Protein AF-A0A2V9S5F6-F1 (afdb_monomer_lite)

Foldseek 3Di:
DAKAAWWKKAWQAWAWKWKAFPVRDIDTDTDHHGDIDTDHIGDIDIDGPDPDDTDMDTGGDDDDDPPDPPPPPPPPPPDPDDDDDDDDDDDDD

Secondary structure (DSSP, 8-state):
-EEE-SEEEEESS-EEEEEEETTS-EEEEEE-TT-EEEE-SEEEEEEE-SSS---EEEEEPPPPSTT--------------------------

Radius of gyration: 25.39 Å; chains: 1; bounding box: 31×39×89 Å

pLDDT: mean 81.03, std 24.17, range [35.34, 98.69]

Structure (mmCIF, N/CA/C/O backbone):
data_AF-A0A2V9S5F6-F1
#
_entry.id   AF-A0A2V9S5F6-F1
#
loop_
_atom_site.group_PDB
_atom_site.id
_atom_site.type_symbol
_atom_site.label_atom_id
_atom_site.label_alt_id
_atom_site.label_comp_id
_atom_site.label_asym_id
_atom_site.label_entity_id
_atom_site.label_seq_id
_atom_site.pdbx_PDB_ins_code
_atom_site.Cartn_x
_atom_site.Cartn_y
_atom_site.Cartn_z
_atom_site.occupancy
_atom_site.B_iso_or_equiv
_atom_site.auth_seq_id
_atom_site.auth_comp_id
_atom_site.auth_asym_id
_atom_site.auth_atom_id
_atom_site.pdbx_PDB_model_num
ATOM 1 N N . MET A 1 1 ? 9.421 1.073 8.298 1.00 96.25 1 MET A N 1
ATOM 2 C CA . MET A 1 1 ? 10.132 1.333 7.038 1.00 96.25 1 MET A CA 1
ATOM 3 C C . MET A 1 1 ? 10.593 0.000 6.490 1.00 96.25 1 MET A C 1
ATOM 5 O O . MET A 1 1 ? 11.413 -0.648 7.132 1.00 96.25 1 MET A O 1
ATOM 9 N N . HIS A 1 2 ? 9.999 -0.436 5.391 1.00 97.69 2 HIS A N 1
ATOM 10 C CA . HIS A 1 2 ? 10.331 -1.670 4.681 1.00 97.69 2 HIS A CA 1
ATOM 11 C C . HIS A 1 2 ? 10.060 -1.467 3.184 1.00 97.69 2 HIS A C 1
ATOM 13 O O . HIS A 1 2 ? 9.488 -0.447 2.796 1.00 97.69 2 HIS A O 1
ATOM 19 N N . SER A 1 3 ? 10.512 -2.403 2.354 1.00 97.31 3 SER A N 1
ATOM 20 C CA . SER A 1 3 ? 10.470 -2.275 0.897 1.00 97.31 3 SER A CA 1
ATOM 21 C C . SER A 1 3 ? 9.727 -3.438 0.264 1.00 97.31 3 SER A C 1
ATOM 23 O O . SER A 1 3 ? 9.922 -4.580 0.678 1.00 97.31 3 SER A O 1
ATOM 25 N N . HIS A 1 4 ? 8.975 -3.125 -0.786 1.00 97.44 4 HIS A N 1
ATOM 26 C CA . HIS A 1 4 ? 8.266 -4.078 -1.630 1.00 97.44 4 HIS A CA 1
ATOM 27 C C . HIS A 1 4 ? 8.774 -4.030 -3.066 1.00 97.44 4 HIS A C 1
ATOM 29 O O . HIS A 1 4 ? 9.220 -2.985 -3.554 1.00 97.44 4 HIS A O 1
ATOM 35 N N . LYS A 1 5 ? 8.685 -5.164 -3.765 1.00 97.56 5 LYS A N 1
ATOM 36 C CA . LYS A 1 5 ? 8.835 -5.207 -5.230 1.00 97.56 5 LYS A CA 1
ATOM 37 C C . LYS A 1 5 ? 7.536 -4.780 -5.915 1.00 97.56 5 LYS A C 1
ATOM 39 O O . LYS A 1 5 ? 6.509 -4.610 -5.268 1.00 97.56 5 LYS A O 1
ATOM 44 N N . ASP A 1 6 ? 7.584 -4.651 -7.239 1.00 97.12 6 ASP A N 1
ATOM 45 C CA . ASP A 1 6 ? 6.370 -4.549 -8.047 1.00 97.12 6 ASP A CA 1
ATOM 46 C C . ASP A 1 6 ? 5.434 -5.723 -7.736 1.00 97.12 6 ASP A C 1
ATOM 48 O O . ASP A 1 6 ? 5.872 -6.878 -7.657 1.00 97.12 6 ASP A O 1
ATOM 52 N N . GLY A 1 7 ? 4.146 -5.441 -7.581 1.00 97.50 7 GLY A N 1
ATOM 53 C CA . GLY A 1 7 ? 3.194 -6.453 -7.161 1.00 97.50 7 GLY A CA 1
ATOM 54 C C . GLY A 1 7 ? 1.739 -6.024 -7.235 1.00 97.50 7 GLY A C 1
ATOM 55 O O . GLY A 1 7 ? 1.380 -4.955 -7.731 1.00 97.50 7 GLY A O 1
ATOM 56 N N . VAL A 1 8 ? 0.888 -6.908 -6.728 1.00 98.38 8 VAL A N 1
ATOM 57 C C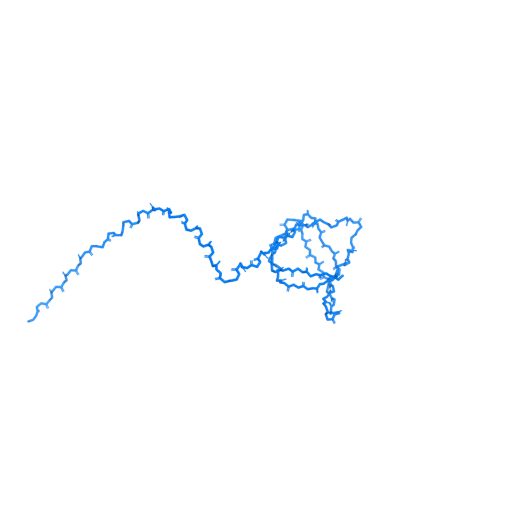A . VAL A 1 8 ? -0.545 -6.674 -6.552 1.00 98.38 8 VAL A CA 1
ATOM 58 C C . VAL A 1 8 ? -0.863 -6.724 -5.067 1.00 98.38 8 VAL A C 1
ATOM 60 O O . VAL A 1 8 ? -0.401 -7.622 -4.367 1.00 98.38 8 VAL A O 1
ATOM 63 N N . VAL A 1 9 ? -1.678 -5.783 -4.601 1.00 98.56 9 VAL A N 1
ATOM 64 C CA . VAL A 1 9 ? -2.167 -5.748 -3.220 1.00 98.56 9 VAL A CA 1
ATOM 65 C C . VAL A 1 9 ? -3.669 -5.991 -3.231 1.00 98.56 9 VAL A C 1
ATOM 67 O O . VAL A 1 9 ? -4.397 -5.331 -3.975 1.00 98.56 9 VAL A O 1
ATOM 70 N N . VAL A 1 10 ? -4.118 -6.948 -2.421 1.00 98.69 10 VAL A N 1
ATOM 71 C CA . VAL A 1 10 ? -5.533 -7.266 -2.202 1.00 98.69 10 VAL A CA 1
ATOM 72 C C . VAL A 1 10 ? -5.897 -6.877 -0.776 1.00 98.69 10 VAL A C 1
ATOM 74 O O . VAL A 1 10 ? -5.393 -7.479 0.174 1.00 98.69 10 VAL A O 1
ATOM 77 N N . TYR A 1 11 ? -6.776 -5.893 -0.623 1.00 98.50 11 TYR A N 1
ATOM 78 C CA . TYR A 1 11 ? -7.248 -5.433 0.681 1.00 98.50 11 TYR A CA 1
ATOM 79 C C . TYR A 1 11 ? -8.391 -6.324 1.161 1.00 98.50 11 TYR A C 1
ATOM 81 O O . TYR A 1 11 ? -9.415 -6.440 0.492 1.00 98.50 11 TYR A O 1
ATOM 89 N N . LEU A 1 12 ? -8.222 -6.978 2.310 1.00 98.56 12 LEU A N 1
ATOM 90 C CA . LEU A 1 12 ? -9.247 -7.860 2.881 1.00 98.56 12 LEU A CA 1
ATOM 91 C C . LEU A 1 12 ? -10.185 -7.109 3.832 1.00 98.56 12 LEU A C 1
ATOM 93 O O . LEU A 1 12 ? -11.334 -7.506 4.014 1.00 98.56 12 LEU A O 1
ATOM 97 N N . THR A 1 13 ? -9.706 -6.005 4.401 1.00 98.31 13 THR A N 1
ATOM 98 C CA . THR A 1 13 ? -10.454 -5.103 5.282 1.00 98.31 13 THR A CA 1
ATOM 99 C C . THR A 1 13 ? -10.445 -3.678 4.735 1.00 98.31 13 THR A C 1
ATOM 101 O O . THR A 1 13 ? -9.645 -3.334 3.865 1.00 98.31 13 THR A O 1
ATOM 104 N N . GLU A 1 14 ? -11.302 -2.817 5.288 1.00 97.88 14 GLU A N 1
ATOM 105 C CA . GLU A 1 14 ? -11.192 -1.372 5.073 1.00 97.88 14 GLU A CA 1
ATOM 106 C C . GLU A 1 14 ? -9.821 -0.866 5.542 1.00 97.88 14 GLU A C 1
ATOM 108 O O . GLU A 1 14 ? -9.327 -1.251 6.605 1.00 97.88 14 GLU A O 1
ATOM 113 N N . LEU A 1 15 ? -9.232 0.040 4.767 1.00 97.75 15 LEU A N 1
ATOM 114 C CA . LEU A 1 15 ? -7.950 0.663 5.064 1.00 97.75 15 LEU A CA 1
ATOM 115 C C . LEU A 1 15 ? -8.149 2.150 5.320 1.00 97.75 15 LEU A C 1
ATOM 117 O O . LEU A 1 15 ? -8.734 2.862 4.500 1.00 97.75 15 LEU A O 1
ATOM 121 N N . ARG A 1 16 ? -7.605 2.639 6.433 1.00 98.31 16 ARG A N 1
ATOM 122 C CA . ARG A 1 16 ? -7.400 4.068 6.685 1.00 98.31 16 ARG A CA 1
ATOM 123 C C . ARG A 1 16 ? -6.035 4.224 7.327 1.00 98.31 16 ARG A C 1
ATOM 125 O O . ARG A 1 16 ? -5.861 3.838 8.476 1.00 98.31 16 ARG A O 1
ATOM 132 N N . GLU A 1 17 ? -5.095 4.805 6.601 1.00 98.00 17 GLU A N 1
ATOM 133 C CA . GLU A 1 17 ? -3.706 4.887 7.052 1.00 98.00 17 GLU A CA 1
ATOM 134 C C . GLU A 1 17 ? -3.045 6.219 6.707 1.00 98.00 17 GLU A C 1
ATOM 136 O O . GLU A 1 17 ? -3.505 6.947 5.818 1.00 98.00 17 GLU A O 1
ATOM 141 N N . ILE A 1 18 ? -1.936 6.508 7.389 1.00 98.56 18 ILE A N 1
ATOM 142 C CA . ILE A 1 18 ? -0.879 7.365 6.847 1.00 98.56 18 ILE A CA 1
ATOM 143 C C . ILE A 1 18 ? 0.221 6.462 6.291 1.00 98.56 18 ILE A C 1
ATOM 145 O O . ILE A 1 18 ? 0.768 5.637 7.018 1.00 98.56 18 ILE A O 1
ATOM 149 N N . SER A 1 19 ? 0.562 6.654 5.018 1.00 98.19 19 SER A N 1
ATOM 150 C CA . SER A 1 19 ? 1.751 6.063 4.401 1.00 98.19 19 SER A CA 1
ATOM 151 C C . SER A 1 19 ? 2.821 7.139 4.266 1.00 98.19 19 SER A C 1
ATOM 153 O O . SER A 1 19 ? 2.556 8.202 3.695 1.00 98.19 19 SER A O 1
ATOM 155 N N . THR A 1 20 ? 4.021 6.851 4.761 1.00 98.69 20 THR A N 1
ATOM 156 C CA . THR A 1 20 ? 5.207 7.711 4.661 1.00 98.69 20 THR A CA 1
ATOM 157 C C . THR A 1 20 ? 6.231 7.049 3.753 1.00 98.69 20 THR A C 1
ATOM 159 O O . THR A 1 20 ? 6.692 5.946 4.044 1.00 98.69 20 THR A O 1
ATOM 162 N N . GLU A 1 21 ? 6.580 7.718 2.660 1.00 97.88 21 GLU A N 1
ATOM 163 C CA . GLU A 1 21 ? 7.574 7.258 1.687 1.00 97.88 21 GLU A CA 1
ATOM 164 C C . GLU A 1 21 ? 9.007 7.486 2.212 1.00 97.88 21 GLU A C 1
ATOM 166 O O . GLU A 1 21 ? 9.235 8.174 3.212 1.00 97.88 21 GLU A O 1
ATOM 171 N N . SER A 1 22 ? 10.007 6.925 1.528 1.00 97.31 22 SER A N 1
ATOM 172 C CA . SER A 1 22 ? 11.417 7.017 1.942 1.00 97.31 22 SER A CA 1
ATOM 173 C C . SER A 1 22 ? 11.988 8.440 1.995 1.00 97.31 22 SER A C 1
ATOM 175 O O . SER A 1 22 ? 12.980 8.670 2.682 1.00 97.31 22 SER A O 1
ATOM 177 N N . ASP A 1 23 ? 11.394 9.387 1.266 1.00 97.12 23 ASP A N 1
ATOM 178 C CA . ASP A 1 23 ? 11.783 10.803 1.282 1.00 97.12 23 ASP A CA 1
ATOM 179 C C . ASP A 1 23 ? 11.145 11.592 2.447 1.00 97.12 23 ASP A C 1
ATOM 181 O O . ASP A 1 23 ? 11.392 12.787 2.598 1.00 97.12 23 ASP A O 1
ATOM 185 N N . GLY A 1 24 ? 10.337 10.926 3.280 1.00 97.69 24 GLY A N 1
ATOM 186 C CA . GLY A 1 24 ? 9.598 11.5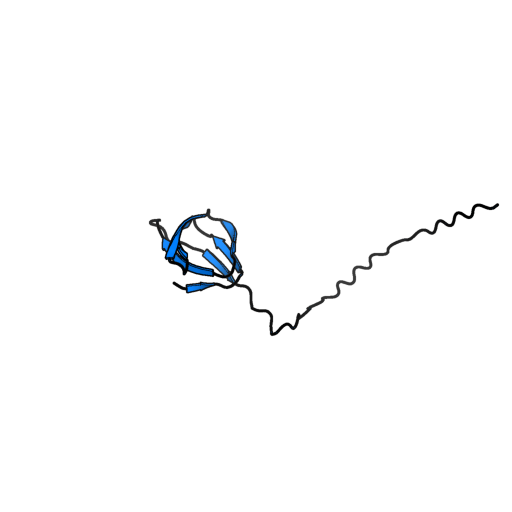21 4.392 1.00 97.69 24 GLY A CA 1
ATOM 187 C C . GLY A 1 24 ? 8.228 12.087 4.007 1.00 97.69 24 GLY A C 1
ATOM 188 O O . GLY A 1 24 ? 7.452 12.454 4.895 1.00 97.69 24 GLY A O 1
ATOM 189 N N . THR A 1 25 ? 7.883 12.135 2.717 1.00 98.06 25 THR A N 1
ATOM 190 C CA . THR A 1 25 ? 6.564 12.578 2.259 1.00 98.06 25 THR A CA 1
ATOM 191 C C . THR A 1 25 ? 5.494 11.629 2.784 1.00 98.06 25 THR A C 1
ATOM 193 O O . THR A 1 25 ? 5.595 10.412 2.642 1.00 98.06 25 THR A O 1
ATOM 196 N N . SER A 1 26 ? 4.444 12.187 3.389 1.00 98.31 26 SER A N 1
ATOM 197 C CA . SER A 1 26 ? 3.347 11.414 3.973 1.00 98.31 26 SER A CA 1
ATOM 198 C C . SER A 1 26 ? 2.020 11.727 3.300 1.00 98.31 26 SER A C 1
ATOM 200 O O . SER A 1 26 ? 1.720 12.880 2.986 1.00 98.31 26 SER A O 1
ATOM 202 N N . ARG A 1 27 ? 1.201 10.695 3.104 1.00 97.88 27 ARG A N 1
ATOM 203 C CA . ARG A 1 27 ? -0.130 10.799 2.501 1.00 97.88 27 ARG A CA 1
ATOM 204 C C . ARG A 1 27 ? -1.131 9.939 3.250 1.00 97.88 27 ARG A C 1
ATOM 206 O O . ARG A 1 27 ? -0.807 8.847 3.708 1.00 97.88 27 ARG A O 1
ATOM 213 N N . ARG A 1 28 ? -2.369 10.421 3.329 1.00 98.19 28 ARG A N 1
ATOM 214 C CA . ARG A 1 28 ? -3.485 9.626 3.840 1.00 98.19 28 ARG A CA 1
ATOM 215 C C . ARG A 1 28 ? -4.020 8.735 2.727 1.00 98.19 28 ARG A C 1
ATOM 217 O O . ARG A 1 28 ? -4.313 9.232 1.640 1.00 98.19 28 ARG A O 1
ATOM 224 N N . ILE A 1 29 ? -4.153 7.443 2.999 1.00 97.75 29 ILE A N 1
ATOM 225 C CA . ILE A 1 29 ? -4.662 6.458 2.042 1.00 97.75 29 ILE A CA 1
ATOM 226 C C . ILE A 1 29 ? -5.920 5.816 2.615 1.00 97.75 29 ILE A C 1
ATOM 228 O O . ILE A 1 29 ? -6.005 5.520 3.808 1.00 97.75 29 ILE A O 1
ATOM 232 N N . THR A 1 30 ? -6.903 5.617 1.741 1.00 97.94 30 THR A N 1
ATOM 233 C CA . THR A 1 30 ? -8.101 4.831 2.029 1.00 97.94 30 THR A CA 1
ATOM 234 C C . THR A 1 30 ? -8.339 3.798 0.938 1.00 97.94 30 THR A C 1
ATOM 236 O O . THR A 1 30 ? -8.144 4.097 -0.246 1.00 97.94 30 THR A O 1
ATOM 239 N N . ARG A 1 31 ? -8.761 2.598 1.334 1.00 98.00 31 ARG A N 1
ATOM 240 C CA . ARG A 1 31 ? -9.156 1.487 0.452 1.00 98.00 31 ARG A CA 1
ATOM 241 C C . ARG A 1 31 ? -10.336 0.752 1.063 1.00 98.00 31 ARG A C 1
ATOM 243 O O . ARG A 1 31 ? -10.471 0.743 2.286 1.00 98.00 31 ARG A O 1
ATOM 250 N N . HIS A 1 32 ? -11.148 0.148 0.213 1.00 98.12 32 HIS A N 1
ATOM 251 C CA . HIS A 1 32 ? -12.263 -0.687 0.624 1.00 98.12 32 HIS A CA 1
ATOM 252 C C . HIS A 1 32 ? -11.864 -2.157 0.698 1.00 98.12 32 HIS A C 1
ATOM 254 O O . HIS A 1 32 ? -10.943 -2.608 0.010 1.00 98.12 32 HIS A O 1
ATOM 260 N N . ALA A 1 33 ? -12.587 -2.921 1.514 1.00 98.31 33 ALA A N 1
ATOM 261 C CA . ALA A 1 33 ? -12.468 -4.370 1.498 1.00 98.31 33 ALA A CA 1
ATOM 262 C C . ALA A 1 33 ? -12.818 -4.914 0.100 1.00 98.31 33 ALA A C 1
ATOM 264 O O . ALA A 1 33 ? -13.857 -4.585 -0.475 1.00 98.31 33 ALA A O 1
ATOM 265 N N . GLY A 1 34 ? -11.947 -5.763 -0.440 1.00 98.44 34 GLY A N 1
ATOM 266 C CA . GLY A 1 34 ? -12.045 -6.306 -1.791 1.00 98.44 34 GLY A CA 1
ATOM 267 C C . GLY A 1 34 ? -11.331 -5.484 -2.867 1.00 98.44 34 GLY A C 1
ATOM 268 O O . GLY A 1 34 ? -11.264 -5.949 -4.006 1.00 98.44 34 GLY A O 1
ATOM 269 N N . ASP A 1 35 ? -10.768 -4.314 -2.541 1.00 98.62 35 ASP A N 1
ATOM 270 C CA . ASP A 1 35 ? -9.949 -3.562 -3.493 1.00 98.62 35 ASP A CA 1
ATOM 271 C C . ASP A 1 35 ? -8.720 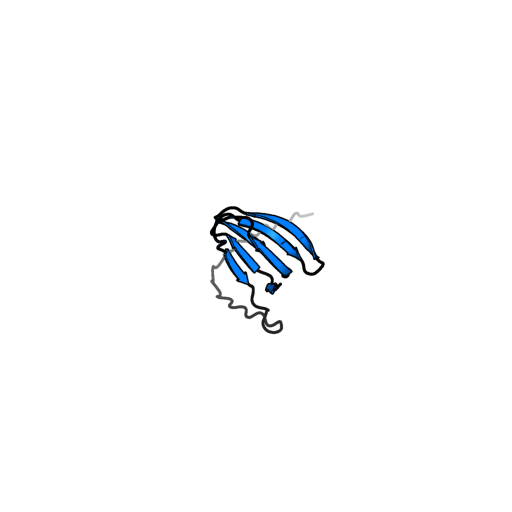-4.382 -3.915 1.00 98.62 35 ASP A C 1
ATOM 273 O O . ASP A 1 35 ? -8.015 -4.967 -3.088 1.00 98.62 35 ASP A O 1
ATOM 277 N N . VAL A 1 36 ? -8.432 -4.373 -5.219 1.00 98.62 36 VAL A N 1
ATOM 278 C CA . VAL A 1 36 ? -7.242 -4.996 -5.809 1.00 98.62 36 VAL A CA 1
ATOM 279 C C . VAL A 1 36 ? -6.506 -3.952 -6.629 1.00 98.62 36 VAL A C 1
ATOM 281 O O . VAL A 1 36 ? -7.057 -3.419 -7.594 1.00 98.62 36 VAL A O 1
ATOM 284 N N . ILE A 1 37 ? -5.261 -3.656 -6.261 1.00 98.31 37 ILE A N 1
ATOM 285 C CA . ILE A 1 37 ? -4.468 -2.623 -6.932 1.00 98.31 37 ILE A CA 1
ATOM 286 C C . ILE A 1 37 ? -3.136 -3.165 -7.425 1.00 98.31 37 ILE A C 1
ATOM 288 O O . ILE A 1 37 ? -2.524 -4.032 -6.804 1.00 98.31 37 ILE A O 1
ATOM 292 N N . TRP A 1 38 ? -2.658 -2.580 -8.518 1.00 98.25 38 TRP A N 1
ATOM 293 C CA . TRP A 1 38 ? -1.242 -2.629 -8.844 1.00 98.25 38 TRP A CA 1
ATOM 294 C C . TRP A 1 38 ? -0.459 -1.723 -7.891 1.00 98.25 38 TRP A C 1
ATOM 296 O O . TRP A 1 38 ? -0.872 -0.588 -7.637 1.00 98.25 38 TRP A O 1
ATOM 306 N N . SER A 1 39 ? 0.677 -2.214 -7.404 1.00 97.12 39 SER A N 1
ATOM 307 C CA . SER A 1 39 ? 1.590 -1.487 -6.530 1.00 97.12 39 SER A CA 1
ATOM 308 C C . SER A 1 39 ? 3.004 -1.536 -7.115 1.00 97.12 39 SER A C 1
ATOM 310 O O . SER A 1 39 ? 3.586 -2.620 -7.201 1.00 97.12 39 SER A O 1
ATOM 312 N N . PRO A 1 40 ? 3.557 -0.398 -7.573 1.00 97.06 40 PRO A N 1
ATOM 313 C CA . PRO A 1 40 ? 4.952 -0.329 -7.997 1.00 97.06 40 PRO A CA 1
ATOM 314 C C . PRO A 1 40 ? 5.910 -0.620 -6.836 1.00 97.06 40 PRO A C 1
ATOM 316 O O . PRO A 1 40 ? 5.556 -0.412 -5.679 1.00 97.06 40 PRO A O 1
ATOM 319 N N . ALA A 1 41 ? 7.143 -1.028 -7.131 1.00 97.00 41 ALA A N 1
ATOM 320 C CA . ALA A 1 41 ? 8.192 -1.176 -6.130 1.00 97.00 41 ALA A CA 1
ATOM 321 C C . ALA A 1 41 ? 8.394 0.138 -5.358 1.00 97.00 41 ALA A C 1
ATOM 323 O O . ALA A 1 41 ? 8.595 1.200 -5.952 1.00 97.00 41 ALA A O 1
ATOM 324 N N . HIS A 1 42 ? 8.343 0.068 -4.032 1.00 96.81 42 HIS A N 1
ATOM 325 C CA . HIS A 1 42 ? 8.418 1.244 -3.168 1.00 96.81 42 HIS A CA 1
ATOM 326 C C . HIS A 1 42 ? 8.964 0.879 -1.787 1.00 96.81 42 HIS A C 1
ATOM 328 O O . HIS A 1 42 ? 9.083 -0.291 -1.423 1.00 96.81 42 HIS A O 1
ATOM 334 N N . THR A 1 43 ? 9.363 1.899 -1.031 1.00 98.44 43 THR A N 1
ATOM 335 C CA . THR A 1 43 ? 9.831 1.771 0.352 1.00 98.44 43 THR A CA 1
ATOM 336 C C . THR A 1 43 ? 9.044 2.736 1.211 1.00 98.44 43 THR A C 1
ATOM 338 O O . THR A 1 43 ? 9.100 3.943 0.976 1.00 98.44 43 THR A O 1
ATOM 341 N N . HIS A 1 44 ? 8.327 2.211 2.199 1.00 98.25 44 HIS A N 1
ATOM 342 C CA . HIS A 1 44 ? 7.444 3.023 3.022 1.00 98.25 44 HIS A CA 1
ATOM 343 C C . HIS A 1 44 ? 7.319 2.519 4.465 1.00 98.25 44 HIS A C 1
ATOM 345 O O . HIS A 1 44 ? 7.823 1.461 4.863 1.00 98.25 44 HIS A O 1
ATOM 351 N N . SER A 1 45 ? 6.658 3.322 5.286 1.00 98.31 45 SER A N 1
ATOM 352 C CA . SER A 1 45 ? 6.051 2.898 6.542 1.00 98.31 45 SER A CA 1
ATOM 353 C C . SER A 1 45 ? 4.579 3.266 6.561 1.00 98.31 45 SER A C 1
ATOM 355 O O . SER A 1 45 ? 4.177 4.249 5.946 1.00 98.31 45 SER A O 1
ATOM 357 N N . LEU A 1 46 ? 3.818 2.507 7.337 1.00 96.81 46 LEU A N 1
ATOM 358 C CA . LEU A 1 46 ? 2.376 2.626 7.450 1.00 96.81 46 LEU A CA 1
ATOM 359 C C . LEU A 1 46 ? 1.987 2.802 8.917 1.00 96.81 46 LEU A C 1
ATOM 361 O O . LEU A 1 46 ? 2.482 2.080 9.785 1.00 96.81 46 LEU A O 1
ATOM 365 N N . GLU A 1 47 ? 1.071 3.733 9.169 1.00 98.00 47 GLU A N 1
ATOM 366 C CA . GLU A 1 47 ? 0.368 3.897 10.440 1.00 98.00 47 GLU A CA 1
ATOM 367 C C . GLU A 1 47 ? -1.131 3.644 10.240 1.00 98.00 47 GLU A C 1
ATOM 369 O O . GLU A 1 47 ? -1.789 4.349 9.473 1.00 98.00 47 GLU A O 1
ATOM 374 N N . ASN A 1 48 ? -1.677 2.652 10.947 1.00 97.88 48 ASN A N 1
ATOM 375 C CA . ASN A 1 48 ? -3.109 2.364 10.945 1.00 97.88 48 ASN A CA 1
ATOM 376 C C . ASN A 1 48 ? -3.865 3.423 11.758 1.00 97.88 48 ASN A C 1
ATOM 378 O O . ASN A 1 48 ? -3.581 3.622 12.935 1.00 97.88 48 ASN A O 1
ATOM 382 N N . LEU A 1 49 ? -4.858 4.062 11.145 1.00 98.31 49 LEU A N 1
ATOM 383 C CA . LEU A 1 49 ? -5.682 5.101 11.769 1.00 98.31 49 LEU A CA 1
ATOM 384 C C . LEU A 1 49 ? -7.057 4.591 12.212 1.00 98.31 49 LEU A C 1
ATOM 386 O O . LEU A 1 49 ? -7.925 5.393 12.563 1.00 98.31 49 LEU A O 1
ATOM 390 N N . ALA A 1 50 ? -7.298 3.288 12.102 1.00 94.25 50 ALA A N 1
ATOM 391 C CA . ALA A 1 50 ? -8.512 2.637 12.557 1.00 94.25 50 ALA A CA 1
ATOM 392 C C . ALA A 1 50 ? -8.261 1.827 13.833 1.00 94.25 50 ALA A C 1
ATOM 394 O O . ALA A 1 50 ? -7.162 1.343 14.086 1.00 94.25 50 ALA A O 1
ATOM 395 N N . ASP A 1 51 ? -9.340 1.599 14.577 1.00 95.94 51 ASP A N 1
ATOM 396 C CA . ASP A 1 51 ? -9.331 0.804 15.812 1.00 95.94 51 ASP A CA 1
ATOM 397 C C . ASP A 1 51 ? -9.441 -0.709 15.524 1.00 95.94 51 ASP A C 1
ATOM 399 O O . ASP A 1 51 ? -9.592 -1.528 16.430 1.00 95.94 51 ASP A O 1
ATOM 403 N N . THR A 1 52 ? -9.403 -1.085 14.244 1.00 95.00 52 THR A N 1
ATOM 404 C CA . THR A 1 52 ? -9.493 -2.456 13.739 1.00 95.00 52 THR A CA 1
ATOM 405 C C . THR A 1 52 ? -8.193 -2.848 13.039 1.00 95.00 52 THR A C 1
ATOM 407 O O . THR A 1 52 ? -7.563 -1.983 12.422 1.00 95.00 52 THR A O 1
ATOM 410 N N . PRO A 1 53 ? -7.790 -4.132 13.075 1.00 97.31 53 PRO A N 1
ATOM 411 C CA . PRO A 1 53 ? -6.642 -4.611 12.312 1.00 97.31 53 PRO A CA 1
ATOM 412 C C . PRO A 1 53 ? -6.778 -4.328 10.813 1.00 97.31 53 PRO A C 1
ATOM 414 O O . PRO A 1 53 ? -7.883 -4.313 10.271 1.00 97.31 53 PRO A O 1
ATOM 417 N N . ILE A 1 54 ? -5.635 -4.129 10.162 1.00 97.56 54 ILE A N 1
ATOM 418 C CA . ILE A 1 54 ? -5.522 -4.103 8.705 1.00 97.56 54 ILE A CA 1
ATOM 419 C C . ILE A 1 54 ? -5.114 -5.501 8.252 1.00 97.56 54 ILE A C 1
ATOM 421 O O . ILE A 1 54 ? -4.116 -6.038 8.736 1.00 97.56 54 ILE A O 1
ATOM 425 N N . GLU A 1 55 ? -5.855 -6.061 7.301 1.00 98.38 55 GLU A N 1
ATOM 426 C CA . GLU A 1 55 ? -5.517 -7.323 6.650 1.00 98.38 55 GLU A CA 1
ATOM 427 C C . GLU A 1 55 ? -5.363 -7.106 5.140 1.00 98.38 55 GLU A C 1
ATOM 429 O O . GLU A 1 55 ? -6.261 -6.605 4.456 1.00 98.38 55 GLU A O 1
ATOM 434 N N . VAL A 1 56 ? -4.202 -7.491 4.616 1.00 98.00 56 VAL A N 1
ATOM 435 C CA . VAL A 1 56 ? -3.826 -7.341 3.206 1.00 98.00 56 VAL A CA 1
ATOM 436 C C . VAL A 1 56 ? -3.073 -8.580 2.752 1.00 98.00 56 VAL A C 1
ATOM 438 O O . VAL A 1 56 ? -2.299 -9.162 3.512 1.00 98.00 56 VAL A O 1
ATOM 441 N N . ILE A 1 57 ? -3.283 -8.968 1.497 1.00 98.56 57 ILE A N 1
ATOM 442 C CA . ILE A 1 57 ? -2.426 -9.933 0.809 1.00 98.56 57 ILE A CA 1
ATOM 443 C C . ILE A 1 57 ? -1.574 -9.159 -0.186 1.00 98.56 57 ILE A C 1
ATOM 445 O O . ILE A 1 57 ? -2.099 -8.547 -1.117 1.00 98.56 57 ILE A O 1
ATOM 449 N N . GLU A 1 58 ? -0.261 -9.235 -0.014 1.00 97.94 58 GLU A N 1
ATOM 450 C CA . GLU A 1 58 ? 0.706 -8.673 -0.947 1.00 97.94 58 GLU A CA 1
ATOM 451 C C . GLU A 1 58 ? 1.315 -9.778 -1.800 1.00 97.94 58 GLU A C 1
ATOM 453 O O . GLU A 1 58 ? 1.870 -10.763 -1.308 1.00 97.94 58 GLU A O 1
ATOM 458 N N . ILE A 1 59 ? 1.179 -9.617 -3.110 1.00 98.25 59 ILE A N 1
ATOM 459 C CA . ILE A 1 59 ? 1.650 -10.565 -4.108 1.00 98.25 59 ILE A CA 1
ATOM 460 C C . ILE A 1 59 ? 2.784 -9.891 -4.865 1.00 98.25 59 ILE A C 1
ATOM 462 O O . ILE A 1 59 ? 2.556 -9.147 -5.820 1.00 98.25 59 ILE A O 1
ATOM 466 N N . GLU A 1 60 ? 4.013 -10.158 -4.442 1.00 97.12 60 GLU A N 1
ATOM 467 C CA . GLU A 1 60 ? 5.199 -9.595 -5.079 1.00 97.12 60 GLU A CA 1
ATOM 468 C C . GLU A 1 60 ? 5.659 -10.417 -6.281 1.00 97.12 60 GLU A C 1
ATOM 470 O O . GLU A 1 60 ? 5.730 -11.653 -6.250 1.00 97.12 60 GLU A O 1
ATOM 475 N N . LEU A 1 61 ? 6.038 -9.719 -7.350 1.00 94.44 61 LEU A N 1
ATOM 476 C CA . LEU A 1 61 ? 6.611 -10.357 -8.519 1.00 94.44 61 LEU A CA 1
ATOM 477 C C . LEU A 1 61 ? 8.037 -10.827 -8.239 1.00 94.44 61 LEU A C 1
ATOM 479 O O . LEU A 1 61 ? 8.899 -10.116 -7.711 1.00 94.44 61 LEU A O 1
ATOM 483 N N . LYS A 1 62 ? 8.316 -12.054 -8.678 1.00 89.75 62 LYS A N 1
ATOM 484 C CA . LYS A 1 62 ? 9.685 -12.552 -8.738 1.00 89.75 62 LYS A CA 1
ATOM 485 C C . LYS A 1 62 ? 10.455 -11.730 -9.762 1.00 89.75 62 LYS A C 1
ATOM 487 O O . LYS A 1 62 ? 9.961 -11.453 -10.852 1.00 89.75 62 LYS A O 1
ATOM 492 N N . SER A 1 63 ? 11.699 -11.412 -9.429 1.00 79.50 63 SER A N 1
ATOM 493 C CA . SER A 1 63 ? 12.654 -10.940 -10.425 1.00 79.50 63 SER A CA 1
ATOM 494 C C . SER A 1 63 ? 12.770 -12.006 -11.517 1.00 79.50 63 SER A C 1
ATOM 496 O O . SER A 1 63 ? 12.783 -13.203 -11.208 1.00 79.50 63 SER A O 1
ATOM 498 N N . ALA A 1 64 ? 12.824 -11.589 -12.783 1.00 67.56 64 ALA A N 1
ATOM 499 C CA . ALA A 1 64 ? 13.134 -12.522 -13.855 1.00 67.56 64 ALA A CA 1
ATOM 500 C C . ALA A 1 64 ? 14.485 -13.188 -13.538 1.00 67.56 64 ALA A C 1
ATOM 502 O O . ALA A 1 64 ? 15.410 -12.474 -13.142 1.00 67.56 64 ALA A O 1
ATOM 503 N N . PRO A 1 65 ? 14.622 -14.517 -13.680 1.00 61.91 65 PRO A N 1
ATOM 504 C CA . PRO A 1 65 ? 15.936 -15.140 -13.621 1.00 61.91 65 PRO A CA 1
ATOM 505 C C . PRO A 1 65 ? 16.771 -14.561 -14.766 1.00 61.91 65 PRO A C 1
ATOM 507 O O . PRO A 1 65 ? 16.422 -14.776 -15.920 1.00 61.91 65 PRO A O 1
ATOM 510 N N . ASP A 1 66 ? 17.787 -13.759 -14.447 1.00 60.66 66 ASP A N 1
ATOM 511 C CA . ASP A 1 66 ? 18.848 -13.206 -15.305 1.00 60.66 66 ASP A CA 1
ATOM 512 C C . ASP A 1 66 ? 18.521 -13.110 -16.813 1.00 60.66 66 ASP A C 1
ATOM 514 O O . ASP A 1 66 ? 19.235 -13.630 -17.668 1.00 60.66 66 ASP A O 1
ATOM 518 N N . GLY A 1 67 ? 17.394 -12.475 -17.158 1.00 53.47 67 GLY A N 1
ATOM 519 C CA . GLY A 1 67 ? 16.957 -12.269 -18.546 1.00 53.47 67 GLY A CA 1
ATOM 520 C C . GLY A 1 67 ? 16.556 -13.526 -19.334 1.00 53.47 67 GLY A C 1
ATOM 521 O O . GLY A 1 67 ? 16.208 -13.414 -20.510 1.00 53.47 67 GLY A O 1
ATOM 522 N N . THR A 1 68 ? 16.545 -14.716 -18.729 1.00 54.88 68 THR A N 1
ATOM 523 C CA . THR A 1 68 ? 16.095 -15.936 -19.406 1.00 54.88 68 THR A CA 1
ATOM 524 C C . THR A 1 68 ? 14.587 -16.073 -19.244 1.00 54.88 68 THR A C 1
ATOM 526 O O . THR A 1 68 ? 14.077 -16.535 -18.222 1.00 54.88 68 THR A O 1
ATOM 529 N N . LEU A 1 69 ? 13.844 -15.674 -20.278 1.00 53.69 69 LEU A N 1
ATOM 530 C CA . LEU A 1 69 ? 12.429 -16.008 -20.400 1.00 53.69 69 LEU A CA 1
ATOM 531 C C . LEU A 1 69 ? 12.284 -17.536 -20.385 1.00 53.69 69 LEU A C 1
ATOM 533 O O . LEU A 1 69 ? 12.517 -18.201 -21.393 1.00 53.69 69 LEU A O 1
ATOM 537 N N . HIS A 1 70 ? 11.852 -18.110 -19.264 1.00 55.00 70 HIS A N 1
ATOM 538 C CA . HIS A 1 70 ? 11.326 -19.472 -19.258 1.00 55.00 70 HIS A CA 1
ATOM 539 C C . HIS A 1 70 ? 9.947 -19.458 -19.921 1.00 55.00 70 HIS A C 1
ATOM 541 O O . HIS A 1 70 ? 8.913 -19.496 -19.252 1.00 55.00 70 HIS A O 1
ATOM 547 N N . SER A 1 71 ? 9.919 -19.398 -21.256 1.00 56.59 71 SER A N 1
ATOM 548 C CA . SER A 1 71 ? 8.696 -19.635 -22.011 1.00 56.59 71 SER A CA 1
ATOM 549 C C . SER A 1 71 ? 8.283 -21.092 -21.803 1.00 56.59 71 SER A C 1
ATOM 551 O O . SER A 1 71 ? 8.730 -21.991 -22.515 1.00 56.59 71 SER A O 1
ATOM 553 N N . HIS A 1 72 ? 7.392 -21.349 -20.850 1.00 53.47 72 HIS A N 1
ATOM 554 C CA . HIS A 1 72 ? 6.579 -22.558 -20.895 1.00 53.47 72 HIS A CA 1
ATOM 555 C C . HIS A 1 72 ? 5.500 -22.338 -21.956 1.00 53.47 72 HIS A C 1
ATOM 557 O O . HIS A 1 72 ? 4.325 -22.152 -21.650 1.00 53.47 72 HIS A O 1
ATOM 563 N N . SER A 1 73 ? 5.917 -22.322 -23.225 1.00 51.56 73 SER A N 1
ATOM 564 C CA . SER A 1 73 ? 5.002 -22.458 -24.351 1.00 51.56 73 SER A CA 1
ATOM 565 C C . SER A 1 73 ? 4.404 -23.858 -24.265 1.00 51.56 73 SER A C 1
ATOM 567 O O . SER A 1 73 ? 4.956 -24.831 -24.779 1.00 51.56 73 SER A O 1
ATOM 569 N N . ARG A 1 74 ? 3.274 -23.998 -23.568 1.00 53.16 74 ARG A N 1
ATOM 570 C CA . ARG A 1 74 ? 2.366 -25.095 -23.881 1.00 53.16 74 ARG A CA 1
ATOM 571 C C . ARG A 1 74 ? 1.784 -24.742 -25.239 1.00 53.16 74 ARG A C 1
ATOM 573 O O . ARG A 1 74 ? 0.887 -23.910 -25.330 1.00 53.16 74 ARG A O 1
ATOM 580 N N . SER A 1 75 ? 2.346 -25.341 -26.287 1.00 42.62 75 SER A N 1
ATOM 581 C CA . SER A 1 75 ? 1.759 -25.337 -27.622 1.00 42.62 75 SER A CA 1
ATOM 582 C C . SER A 1 75 ? 0.360 -25.946 -27.523 1.00 42.62 75 SER A C 1
ATOM 584 O O . SER A 1 75 ? 0.180 -27.160 -27.569 1.00 42.62 75 SER A O 1
ATOM 586 N N . LEU A 1 76 ? -0.648 -25.103 -27.316 1.00 50.16 76 LEU A N 1
ATOM 587 C CA . LEU A 1 76 ? -2.026 -25.456 -27.601 1.00 50.16 76 LEU A CA 1
ATOM 588 C C . LEU A 1 76 ? -2.170 -25.315 -29.109 1.00 50.16 76 LEU A C 1
ATOM 590 O O . LEU A 1 76 ? -2.356 -24.221 -29.634 1.00 50.16 76 LEU A O 1
ATOM 594 N N . SER A 1 77 ? -2.031 -26.436 -29.808 1.00 47.53 77 SER A N 1
ATOM 595 C CA . SER A 1 77 ? -2.259 -26.545 -31.244 1.00 47.53 77 SER A CA 1
ATOM 596 C C . SER A 1 77 ? -3.749 -26.349 -31.562 1.00 47.53 77 SER A C 1
ATOM 598 O O . SER A 1 77 ? -4.445 -27.293 -31.918 1.00 47.53 77 SER A O 1
ATOM 600 N N . HIS A 1 78 ? -4.271 -25.129 -31.440 1.00 42.12 78 HIS A N 1
ATOM 601 C CA . HIS A 1 78 ? -5.520 -24.767 -32.102 1.00 42.12 78 HIS A CA 1
ATOM 602 C C . HIS A 1 78 ? -5.175 -24.384 -33.540 1.00 42.12 78 HIS A C 1
ATOM 604 O O . HIS A 1 78 ? -4.679 -23.293 -33.812 1.00 42.12 78 HIS A O 1
ATOM 610 N N . LYS A 1 79 ? -5.389 -25.325 -34.468 1.00 40.31 79 LYS A N 1
ATOM 611 C CA . LYS A 1 79 ? -5.351 -25.061 -35.909 1.00 40.31 79 LYS A CA 1
ATOM 612 C C . LYS A 1 79 ? -6.394 -23.990 -36.237 1.00 40.31 79 LYS A C 1
ATOM 614 O O . LYS A 1 79 ? -7.574 -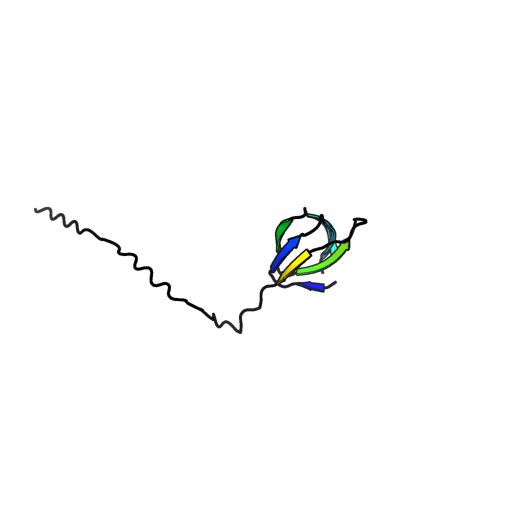24.301 -36.357 1.00 40.31 79 LYS A O 1
ATOM 619 N N . LEU A 1 80 ? -5.962 -22.747 -36.418 1.00 36.06 80 LEU A N 1
ATOM 620 C CA . LEU A 1 80 ? -6.753 -21.753 -37.129 1.00 36.06 80 LEU A CA 1
ATOM 621 C C . LEU A 1 80 ? -6.542 -22.002 -38.629 1.00 36.06 80 LEU A C 1
ATOM 623 O O . LEU A 1 80 ? -5.480 -21.708 -39.172 1.00 36.06 80 LEU A O 1
ATOM 627 N N . ILE A 1 81 ? -7.523 -22.617 -39.288 1.00 38.75 81 ILE A N 1
ATOM 628 C CA . ILE A 1 81 ? -7.541 -22.736 -40.750 1.00 38.75 81 ILE A CA 1
ATOM 629 C C . ILE A 1 81 ? -7.995 -21.378 -41.291 1.00 38.75 81 ILE A C 1
ATOM 631 O O . ILE A 1 81 ? -9.179 -21.055 -41.247 1.00 38.75 81 ILE A O 1
ATOM 635 N N . ALA A 1 82 ? -7.055 -20.565 -41.772 1.00 37.38 82 ALA A N 1
ATOM 636 C CA . ALA A 1 82 ? -7.381 -19.386 -42.563 1.00 37.38 82 ALA A CA 1
ATOM 637 C C . ALA A 1 82 ? -7.635 -19.827 -44.012 1.00 37.38 82 ALA A C 1
ATOM 639 O O . ALA A 1 82 ? -6.709 -20.205 -44.728 1.00 37.38 82 ALA A O 1
ATOM 640 N N . ASN A 1 83 ? -8.901 -19.804 -44.429 1.00 35.34 83 ASN A N 1
ATOM 641 C CA . ASN A 1 83 ? -9.285 -19.916 -45.832 1.00 35.34 83 ASN A CA 1
ATOM 642 C C . ASN A 1 83 ? -8.949 -18.587 -46.519 1.00 35.34 83 ASN A C 1
ATOM 644 O O . ASN A 1 83 ? -9.560 -17.565 -46.209 1.00 35.34 83 ASN A O 1
ATOM 648 N N . VAL A 1 84 ? -7.995 -18.596 -47.447 1.00 38.78 84 VAL A N 1
ATOM 649 C CA . VAL A 1 84 ? -7.757 -17.464 -48.348 1.00 38.78 84 VAL A CA 1
ATOM 650 C C . VAL A 1 84 ? -8.323 -17.859 -49.705 1.00 38.78 84 VAL A C 1
ATOM 652 O O . VAL A 1 84 ? -7.774 -18.723 -50.383 1.00 38.78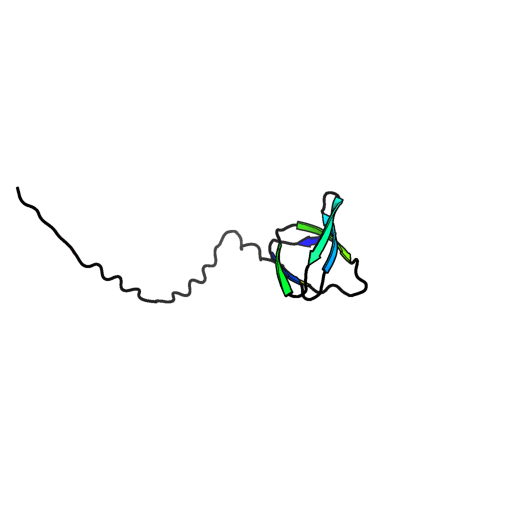 84 VAL A O 1
ATOM 655 N N . SER A 1 85 ? -9.469 -17.287 -50.066 1.00 36.56 85 SER A N 1
ATOM 656 C CA . SER A 1 85 ? -10.041 -17.434 -51.405 1.00 36.56 85 SER A CA 1
ATOM 657 C C . SER A 1 85 ? -9.350 -16.454 -52.349 1.00 36.56 85 SER A C 1
ATOM 659 O O . SER A 1 85 ? -9.397 -15.242 -52.146 1.00 36.56 85 SER A O 1
ATOM 661 N N . ASP A 1 86 ? -8.711 -17.020 -53.364 1.00 40.91 86 ASP A N 1
ATOM 662 C CA . ASP A 1 86 ? -8.091 -16.362 -54.507 1.00 40.91 86 ASP A CA 1
ATOM 663 C C . ASP A 1 86 ? -9.125 -15.526 -55.290 1.00 40.91 86 ASP A C 1
ATOM 665 O O . ASP A 1 86 ? -10.203 -16.020 -55.628 1.00 40.91 86 ASP A O 1
ATOM 669 N N . VAL A 1 87 ? -8.802 -14.269 -55.603 1.00 40.19 87 VAL A N 1
ATOM 670 C CA . VAL A 1 87 ? -9.505 -13.486 -56.630 1.00 40.19 87 VAL A CA 1
ATOM 671 C C . VAL A 1 87 ? -8.453 -12.853 -57.529 1.00 40.19 87 VAL A C 1
ATOM 673 O O . VAL A 1 87 ? -7.965 -11.749 -57.294 1.00 40.19 87 VAL A O 1
ATOM 676 N N . SER A 1 88 ? -8.121 -13.574 -58.595 1.00 41.72 88 SER A N 1
ATOM 677 C CA . SER A 1 88 ? -7.440 -13.022 -59.758 1.00 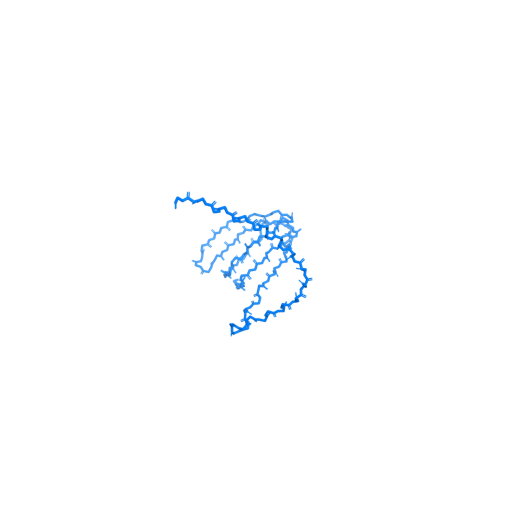41.72 88 SER A CA 1
ATOM 678 C C . SER A 1 88 ? -8.464 -12.282 -60.623 1.00 41.72 88 SER A C 1
ATOM 680 O O . SER A 1 88 ? -9.415 -12.887 -61.120 1.00 41.72 88 SER A O 1
ATOM 682 N N . LEU A 1 89 ? -8.283 -10.973 -60.824 1.00 38.94 89 LEU A N 1
ATOM 683 C CA . LEU A 1 89 ? -8.999 -10.221 -61.857 1.00 38.94 89 LEU A CA 1
ATOM 684 C C . LEU A 1 89 ? -7.991 -9.631 -62.848 1.00 38.94 89 LEU A C 1
ATOM 686 O O . LEU A 1 89 ? -7.471 -8.530 -62.679 1.00 38.94 89 LEU A O 1
ATOM 690 N N . ALA A 1 90 ? -7.724 -10.386 -63.910 1.00 38.47 90 ALA A N 1
ATOM 691 C CA . ALA A 1 90 ? -7.067 -9.885 -65.105 1.00 38.47 90 ALA A CA 1
ATOM 692 C C . ALA A 1 90 ? -8.015 -8.931 -65.852 1.00 38.47 90 ALA A C 1
ATOM 694 O O . ALA A 1 90 ? -9.117 -9.325 -66.239 1.00 38.47 90 ALA A O 1
ATOM 695 N N . LYS A 1 91 ? -7.578 -7.695 -66.126 1.00 47.59 91 LYS A N 1
ATOM 696 C CA . LYS A 1 91 ? -8.216 -6.837 -67.134 1.00 47.59 91 LYS A CA 1
ATOM 697 C C . LYS A 1 91 ? -7.216 -6.510 -68.236 1.00 47.59 91 LYS A C 1
ATOM 699 O O . LYS A 1 91 ? -6.228 -5.818 -68.023 1.00 47.59 91 LYS A O 1
ATOM 704 N N . ARG A 1 92 ? -7.518 -7.068 -69.407 1.00 42.38 92 ARG A N 1
ATOM 705 C CA . ARG A 1 92 ? -6.857 -6.861 -70.695 1.00 42.38 92 ARG A CA 1
ATOM 706 C C . ARG A 1 92 ? -6.888 -5.381 -71.097 1.00 42.38 92 ARG A C 1
ATOM 708 O O . ARG A 1 92 ? -7.932 -4.736 -70.966 1.00 42.38 92 ARG A O 1
ATOM 715 N N . ARG A 1 93 ? -5.787 -4.905 -71.671 1.00 48.06 93 ARG A N 1
ATOM 716 C CA . ARG A 1 93 ? -5.780 -4.047 -72.858 1.00 48.06 93 ARG A CA 1
ATOM 717 C C . ARG A 1 93 ? -4.777 -4.627 -73.838 1.00 48.06 93 ARG A C 1
ATOM 719 O O . ARG A 1 93 ? -3.748 -5.135 -73.345 1.00 48.06 93 ARG A O 1
#

Sequence (93 aa):
MHSHKDGVVVYLTELREISTESDGTSRRITRHAGDVIWSPAHTHSLENLADTPIEVIEIELKSAPDGTLHSHSRSLSHKLIANVSDVSLAKRR